Protein AF-A0A3D0TR17-F1 (afdb_monomer_lite)

Foldseek 3Di:
DDDPPDDDPDPPVVVVVVVVVVVVVVVVVVVVVVPPDDPAAAEAEDEDQCDAPRNVVRVVVVVVVVVVCVPPPPRYDYDYDHPVPPDDDD

Secondary structure (DSSP, 8-state):
-------PPP--HHHHHHHHHHHHHHHHHHHHHHT-----PEEEEEEE--SSTTHHHHHHHHHHHHHHHHHH-TTEEEEEEE-TTPPPP-

Radius of gyration: 31.42 Å; chains: 1; bounding box: 54×48×86 Å

pLDDT: mean 83.29, std 13.51, range [49.72, 97.31]

Sequence (90 aa):
MENEVQTQPKPNGTRAALWLVAIVVIAVFWFAWSKQTPGKTIKVGAIFPLSGANAVYGEMAKKGIELALKGDSSNITVVYEDSSFSRYPR

Structure (mmCIF, N/CA/C/O backbone):
data_AF-A0A3D0TR17-F1
#
_entry.id   AF-A0A3D0TR17-F1
#
loop_
_atom_site.group_PDB
_atom_site.id
_atom_site.type_symbol
_atom_site.label_atom_id
_atom_site.label_alt_id
_atom_site.label_comp_id
_atom_site.label_asym_id
_atom_site.label_entity_id
_atom_site.label_seq_id
_atom_site.pdbx_PDB_ins_code
_atom_site.Cartn_x
_atom_site.Cartn_y
_atom_site.Cartn_z
_atom_site.occupancy
_atom_site.B_iso_or_equiv
_atom_site.auth_seq_id
_atom_site.auth_comp_id
_atom_site.auth_asym_i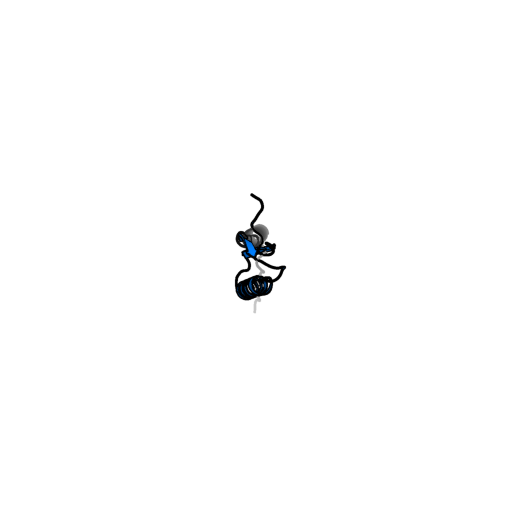d
_atom_site.auth_atom_id
_atom_site.pdbx_PDB_model_num
ATOM 1 N N . MET A 1 1 ? -40.093 -26.363 65.957 1.00 50.16 1 MET A N 1
ATOM 2 C CA . MET A 1 1 ? -39.324 -26.200 64.706 1.00 50.16 1 MET A CA 1
ATOM 3 C C . MET A 1 1 ? -39.873 -24.950 64.048 1.00 50.16 1 MET A C 1
ATOM 5 O O . MET A 1 1 ? -40.884 -25.026 63.365 1.00 50.16 1 MET A O 1
ATOM 9 N N . GLU A 1 2 ? -39.321 -23.794 64.404 1.00 49.72 2 GLU A N 1
ATOM 10 C CA . GLU A 1 2 ? -39.802 -22.493 63.934 1.00 49.72 2 GLU A CA 1
ATOM 11 C C . GLU A 1 2 ? -38.935 -22.102 62.738 1.00 49.72 2 GLU A C 1
ATOM 13 O O . GLU A 1 2 ? -37.719 -21.983 62.865 1.00 49.72 2 GLU A O 1
ATOM 18 N N . ASN A 1 3 ? -39.541 -22.042 61.553 1.00 62.12 3 ASN A N 1
ATOM 19 C CA . ASN A 1 3 ? -38.833 -21.708 60.324 1.00 62.12 3 ASN A CA 1
ATOM 20 C C . ASN A 1 3 ? -38.689 -20.189 60.241 1.00 62.12 3 ASN A C 1
ATOM 22 O O . ASN A 1 3 ? -39.674 -19.481 60.026 1.00 62.12 3 ASN A O 1
ATOM 26 N N . GLU A 1 4 ? -37.461 -19.701 60.388 1.00 62.84 4 GLU A N 1
ATOM 27 C CA . GLU A 1 4 ? -37.123 -18.306 60.130 1.00 62.84 4 GLU A CA 1
ATOM 28 C C . GLU A 1 4 ? -37.346 -17.999 58.645 1.00 62.84 4 GLU A C 1
ATOM 30 O O . GLU A 1 4 ? -36.624 -18.462 57.757 1.00 62.84 4 GLU A O 1
ATOM 35 N N . VAL A 1 5 ? -38.390 -17.220 58.365 1.00 63.09 5 VAL A N 1
ATOM 36 C CA . VAL A 1 5 ? -38.658 -16.674 57.036 1.00 63.09 5 VAL A CA 1
ATOM 37 C C . VAL A 1 5 ? -37.568 -15.651 56.735 1.00 63.09 5 VAL A C 1
ATOM 39 O O . VAL A 1 5 ? -37.622 -14.509 57.187 1.00 63.09 5 VAL A O 1
ATOM 42 N N . GLN A 1 6 ? -36.555 -16.067 55.976 1.00 55.75 6 GLN A N 1
ATOM 43 C CA . GLN A 1 6 ? -35.493 -15.178 55.518 1.00 55.75 6 GLN A CA 1
ATOM 44 C C . GLN A 1 6 ? -36.080 -14.106 54.592 1.00 55.75 6 GLN A C 1
ATOM 46 O O . GLN A 1 6 ? -36.432 -14.366 53.439 1.00 55.75 6 GLN A O 1
ATOM 51 N N . THR A 1 7 ? -36.191 -12.878 55.094 1.00 61.97 7 THR A N 1
ATOM 52 C CA . THR A 1 7 ? -36.563 -11.718 54.286 1.00 61.97 7 THR A CA 1
ATOM 53 C C . THR A 1 7 ? -35.419 -11.382 53.337 1.00 61.97 7 THR A C 1
ATOM 55 O O . THR A 1 7 ? -34.384 -10.862 53.754 1.00 61.97 7 THR A O 1
ATOM 58 N N . GLN A 1 8 ? -35.622 -11.683 52.055 1.00 63.09 8 GLN A N 1
ATOM 59 C CA . GLN A 1 8 ? -34.760 -11.259 50.953 1.00 63.09 8 GLN 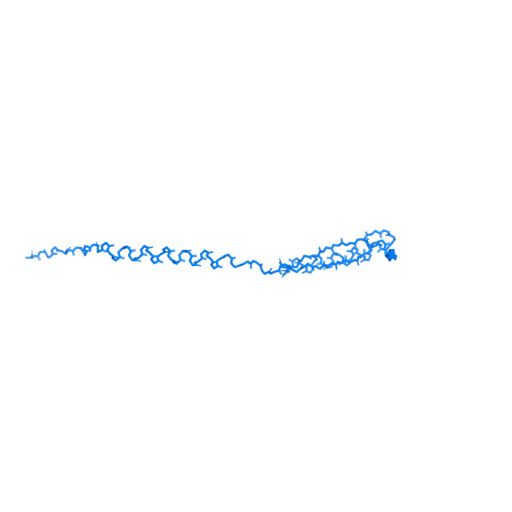A CA 1
ATOM 60 C C . GLN A 1 8 ? -34.477 -9.749 51.067 1.00 63.09 8 GLN A C 1
ATOM 62 O O . GLN A 1 8 ? -35.423 -8.970 51.243 1.00 63.09 8 GLN A O 1
ATOM 67 N N . PRO A 1 9 ? -33.210 -9.303 50.988 1.00 66.00 9 PRO A N 1
ATOM 68 C CA . PRO A 1 9 ? -32.880 -7.893 51.127 1.00 66.00 9 PRO A CA 1
ATOM 69 C C . PRO A 1 9 ? -33.566 -7.097 50.015 1.00 66.00 9 PRO A C 1
ATOM 71 O O . PRO A 1 9 ? -33.307 -7.291 48.827 1.00 66.00 9 PRO A O 1
ATOM 74 N N . LYS A 1 10 ? -34.465 -6.194 50.417 1.00 60.59 10 LYS A N 1
ATOM 75 C CA . LYS A 1 10 ? -35.198 -5.300 49.518 1.00 60.59 10 LYS A CA 1
ATOM 76 C C . LYS A 1 10 ? -34.185 -4.512 48.674 1.00 60.59 10 LYS A C 1
ATOM 78 O O . LYS A 1 10 ? -33.326 -3.839 49.249 1.00 60.59 10 LYS A O 1
ATOM 83 N N . PRO A 1 11 ? -34.242 -4.583 47.332 1.00 64.12 11 PRO A N 1
ATOM 84 C CA . PRO A 1 11 ? -33.291 -3.879 46.488 1.00 64.12 11 PRO A CA 1
ATOM 85 C C . PRO A 1 11 ? -33.454 -2.373 46.699 1.00 64.12 11 PRO A C 1
ATOM 87 O O . PRO A 1 11 ? -34.474 -1.774 46.357 1.00 64.12 11 PRO A O 1
ATOM 90 N N . ASN A 1 12 ? -32.439 -1.756 47.299 1.00 70.62 12 ASN A N 1
ATOM 91 C CA . ASN A 1 12 ? -32.390 -0.315 47.499 1.00 70.62 12 ASN A CA 1
ATOM 92 C C . ASN A 1 12 ? -32.213 0.344 46.126 1.00 70.62 12 ASN A C 1
ATOM 94 O O . ASN A 1 12 ? -31.112 0.325 45.573 1.00 70.62 12 ASN A O 1
ATOM 98 N N . GLY A 1 13 ? -33.289 0.914 45.573 1.00 70.12 13 GLY A N 1
ATOM 99 C CA . GLY A 1 13 ? -33.319 1.505 44.227 1.00 70.12 13 GLY A CA 1
ATOM 100 C C . GLY A 1 13 ? -32.207 2.528 43.972 1.00 70.12 13 GLY A C 1
ATOM 101 O O . GLY A 1 13 ? -31.695 2.618 42.862 1.00 70.12 13 GLY A O 1
ATOM 102 N N . THR A 1 14 ? -31.735 3.208 45.018 1.00 76.38 14 THR A N 1
ATOM 103 C CA . THR A 1 14 ? -30.588 4.125 44.968 1.00 76.38 14 THR A CA 1
ATOM 104 C C . THR A 1 14 ? -29.274 3.417 44.625 1.00 76.38 14 THR A C 1
ATOM 106 O O . THR A 1 14 ? -28.472 3.939 43.860 1.00 76.38 14 THR A O 1
ATOM 109 N N . ARG A 1 15 ? -29.047 2.202 45.145 1.00 79.00 15 ARG A N 1
ATOM 110 C CA . ARG A 1 15 ? -27.854 1.394 44.835 1.00 79.00 15 ARG A CA 1
ATOM 111 C C . ARG A 1 15 ? -27.928 0.824 43.421 1.00 79.00 15 ARG A C 1
ATOM 113 O O . ARG A 1 15 ? -26.925 0.830 42.720 1.00 79.00 15 ARG A O 1
ATOM 120 N N . ALA A 1 16 ? -29.111 0.383 42.993 1.00 84.19 16 ALA A N 1
ATOM 121 C CA . ALA A 1 16 ? -29.332 -0.085 41.625 1.00 84.19 16 ALA A CA 1
ATOM 122 C C . ALA A 1 16 ? -29.123 1.042 40.595 1.00 84.19 16 ALA A C 1
ATOM 124 O O . ALA A 1 16 ? -28.468 0.833 39.577 1.00 84.19 16 ALA A O 1
ATOM 125 N N . ALA A 1 17 ? -29.598 2.255 40.899 1.00 86.56 17 ALA A N 1
ATOM 126 C CA . ALA A 1 17 ? -29.364 3.437 40.074 1.00 86.56 17 ALA A CA 1
ATOM 127 C C . ALA A 1 17 ? -27.872 3.804 39.992 1.00 86.56 17 ALA A C 1
ATOM 129 O O . ALA A 1 17 ? -27.376 4.085 38.905 1.00 86.56 17 ALA A O 1
ATOM 130 N N . LEU A 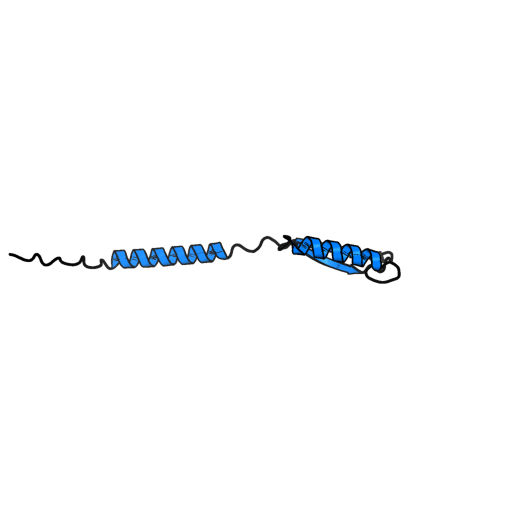1 18 ? -27.133 3.740 41.107 1.00 92.00 18 LEU A N 1
ATOM 131 C CA . LEU A 1 18 ? -25.684 3.981 41.115 1.00 92.00 18 LEU A CA 1
ATOM 132 C C . LEU A 1 18 ? -24.918 2.971 40.249 1.00 92.00 18 LEU A C 1
ATOM 134 O O . LEU A 1 18 ? -24.025 3.364 39.501 1.00 92.00 18 LEU A O 1
ATOM 138 N N . TRP A 1 19 ? -25.291 1.690 40.298 1.00 92.31 19 TRP A N 1
ATOM 139 C CA . TRP A 1 19 ? -24.692 0.660 39.445 1.00 92.31 19 TRP A CA 1
ATOM 140 C C . TRP A 1 19 ? -24.992 0.875 37.961 1.00 92.31 19 TRP A C 1
ATOM 142 O O . TRP A 1 19 ? -24.094 0.732 37.135 1.00 92.31 19 TRP A O 1
ATOM 152 N N . LEU A 1 20 ? -26.217 1.279 37.617 1.00 93.19 20 LEU A N 1
ATOM 153 C CA . LEU A 1 20 ? -26.574 1.636 36.243 1.00 93.19 20 LEU A CA 1
ATOM 154 C C . LEU A 1 20 ? -25.735 2.807 35.725 1.00 93.19 20 LEU A C 1
ATOM 156 O O . LEU A 1 20 ? -25.181 2.722 34.632 1.00 93.19 20 LEU A O 1
ATOM 160 N N . VAL A 1 21 ? -25.582 3.867 36.522 1.00 94.38 21 VAL A N 1
ATOM 161 C CA . VAL A 1 21 ? -24.742 5.016 36.153 1.00 94.38 21 VAL A CA 1
ATOM 162 C C . VAL A 1 21 ? -23.285 4.588 35.970 1.00 94.38 21 VAL A C 1
ATOM 164 O O . VAL A 1 21 ? -22.669 4.958 34.975 1.00 94.38 21 VAL A O 1
ATOM 167 N N . ALA A 1 22 ? -22.743 3.760 36.866 1.00 94.25 22 ALA A N 1
ATOM 168 C CA . ALA A 1 22 ? -21.373 3.262 36.754 1.00 94.25 22 ALA A CA 1
ATOM 169 C C . ALA A 1 22 ? -21.147 2.442 35.470 1.00 94.25 22 ALA A C 1
ATOM 171 O O . ALA A 1 22 ? -20.159 2.661 34.773 1.00 94.25 22 ALA A O 1
ATOM 172 N N . ILE A 1 23 ? -22.078 1.552 35.113 1.00 95.50 23 ILE A N 1
ATOM 173 C CA . ILE A 1 23 ? -22.002 0.756 33.876 1.00 95.50 23 ILE A CA 1
ATOM 174 C C . ILE A 1 23 ? -22.038 1.661 32.642 1.00 95.50 23 ILE A C 1
ATOM 176 O O . ILE A 1 23 ? -21.249 1.466 31.719 1.00 95.50 23 ILE A O 1
ATOM 180 N N . VAL A 1 24 ? -22.908 2.674 32.635 1.00 95.50 24 VAL A N 1
ATOM 181 C CA . VAL A 1 24 ? -22.986 3.645 31.535 1.00 95.50 24 VAL A CA 1
ATOM 182 C C . VAL A 1 24 ? -21.677 4.421 31.404 1.00 95.50 24 VAL A C 1
ATOM 184 O O . VAL A 1 24 ? -21.160 4.552 30.297 1.00 95.50 24 VAL A O 1
ATOM 187 N N . VAL A 1 25 ? -21.095 4.880 32.515 1.00 95.19 25 VAL A N 1
ATOM 188 C CA . VAL A 1 25 ? -19.805 5.584 32.504 1.00 95.19 25 VAL A CA 1
ATOM 189 C C . VAL A 1 25 ? -18.700 4.685 31.953 1.00 95.19 25 VAL A C 1
ATOM 191 O O . VAL A 1 25 ? -17.966 5.121 31.071 1.00 95.19 25 VAL A O 1
ATOM 194 N N . ILE A 1 26 ? -18.611 3.427 32.397 1.00 95.12 26 ILE A N 1
ATOM 195 C CA . ILE A 1 26 ? -17.615 2.461 31.907 1.00 95.12 26 ILE A CA 1
ATOM 196 C C . ILE A 1 26 ? -17.803 2.188 30.412 1.00 95.12 26 ILE A C 1
ATOM 198 O O . ILE A 1 26 ? -16.823 2.179 29.671 1.00 95.12 26 ILE A O 1
ATOM 202 N N . ALA A 1 27 ? -19.041 2.016 29.945 1.00 91.38 27 ALA A N 1
ATOM 203 C CA . ALA A 1 27 ? -19.336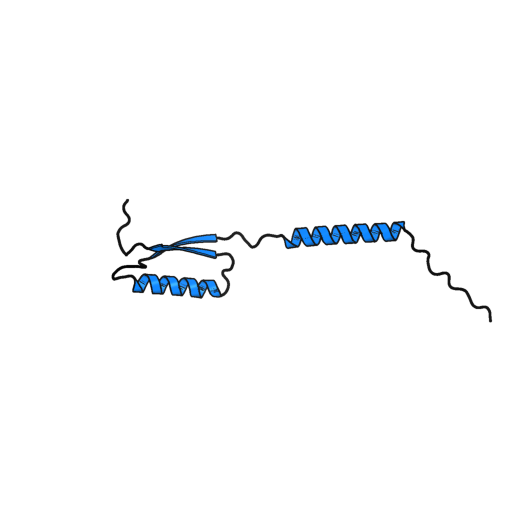 1.785 28.533 1.00 91.38 27 ALA A CA 1
ATOM 204 C C . ALA A 1 27 ? -18.948 2.988 27.658 1.00 91.38 27 ALA A C 1
ATOM 206 O O . ALA A 1 27 ? -18.347 2.812 26.598 1.00 91.38 27 ALA A O 1
ATOM 207 N N . VAL A 1 28 ? -19.232 4.212 28.116 1.00 91.50 28 VAL A N 1
ATOM 208 C CA . VAL A 1 28 ? -18.833 5.447 27.425 1.00 91.50 28 VAL A CA 1
ATOM 209 C C . VAL A 1 28 ? -17.311 5.590 27.405 1.00 91.50 28 VAL A C 1
ATOM 211 O O . VAL A 1 28 ? -16.745 5.897 26.355 1.00 91.50 28 VAL A O 1
ATOM 214 N N . PHE A 1 29 ? -16.637 5.317 28.526 1.00 91.19 29 PHE A N 1
ATOM 215 C CA . PHE A 1 29 ? -15.177 5.373 28.618 1.00 91.19 29 PHE A CA 1
ATOM 216 C C . PHE A 1 29 ? -14.510 4.337 27.708 1.00 91.19 29 PHE A C 1
ATOM 218 O O . PHE A 1 29 ? -13.590 4.669 26.965 1.00 91.19 29 PHE A O 1
ATOM 225 N N . TRP A 1 30 ? -15.014 3.102 27.709 1.00 89.19 30 TRP A N 1
ATOM 226 C CA . TRP A 1 30 ? -14.546 2.025 26.838 1.00 89.19 30 TRP A CA 1
ATOM 227 C C . TRP A 1 30 ? -14.731 2.376 25.361 1.00 89.19 30 TRP A C 1
ATOM 229 O O . TRP A 1 30 ? -13.807 2.230 24.563 1.00 89.19 30 TRP A O 1
ATOM 239 N N . PHE A 1 31 ? -15.901 2.901 24.990 1.00 87.56 31 PHE A N 1
ATOM 240 C CA . PHE A 1 31 ? -16.181 3.307 23.617 1.00 87.56 31 PHE A CA 1
ATOM 241 C C . PHE A 1 31 ? -15.277 4.461 23.164 1.00 87.56 31 PHE A C 1
ATOM 243 O O . PHE A 1 31 ? -14.732 4.416 22.060 1.00 87.56 31 PHE A O 1
ATOM 250 N N . ALA A 1 32 ? -15.054 5.460 24.023 1.00 83.44 32 ALA A N 1
ATOM 251 C CA . ALA A 1 32 ? -14.143 6.567 23.745 1.00 83.44 32 ALA A CA 1
ATOM 252 C C . ALA A 1 32 ? -12.689 6.094 23.574 1.00 83.44 32 ALA A C 1
ATOM 254 O O . ALA A 1 32 ? -12.021 6.520 22.633 1.00 83.44 32 ALA A O 1
ATOM 255 N N . TRP A 1 33 ? -12.223 5.170 24.419 1.00 79.06 33 TRP A N 1
ATOM 256 C CA . TRP A 1 33 ? -10.870 4.611 24.325 1.00 79.06 33 TRP A CA 1
ATOM 257 C C . TRP A 1 33 ? -10.698 3.713 23.094 1.00 79.06 33 TRP A C 1
ATOM 259 O O . TRP A 1 33 ? -9.677 3.772 22.415 1.00 79.06 33 TRP A O 1
ATOM 269 N N . SER A 1 34 ? -11.726 2.939 22.733 1.00 73.31 34 SER A N 1
ATOM 270 C CA . SER A 1 34 ? -11.699 2.073 21.544 1.00 73.31 34 SER A CA 1
ATOM 271 C C . SER A 1 34 ? -11.576 2.846 20.224 1.00 73.31 34 SER A C 1
ATOM 273 O O . SER A 1 34 ? -11.156 2.286 19.215 1.00 73.31 34 SER A O 1
ATOM 275 N N . LYS A 1 35 ? -11.913 4.143 20.225 1.00 66.81 35 LYS A N 1
ATOM 276 C CA . LYS A 1 35 ? -11.780 5.037 19.068 1.00 66.81 35 LYS A CA 1
ATOM 277 C C . LYS A 1 35 ? -10.404 5.681 18.929 1.00 66.81 35 LYS A C 1
ATOM 279 O O . LYS A 1 35 ? -10.240 6.530 18.052 1.00 66.81 35 LYS A O 1
ATOM 284 N N . GLN A 1 36 ? -9.425 5.308 19.755 1.00 59.12 36 GLN A N 1
ATOM 285 C CA . GLN A 1 36 ? -8.053 5.767 19.583 1.00 59.12 36 GLN A CA 1
ATOM 286 C C . GLN A 1 36 ? -7.568 5.342 18.186 1.00 59.12 36 GLN A C 1
ATOM 288 O O . GLN A 1 36 ? -7.397 4.165 17.882 1.00 59.12 36 GLN A O 1
ATOM 293 N N . THR A 1 37 ? -7.480 6.337 17.304 1.00 61.47 37 THR A N 1
ATOM 294 C CA . THR A 1 37 ? -7.314 6.212 15.853 1.00 61.47 37 THR A CA 1
ATOM 295 C C . THR A 1 37 ? -6.133 5.318 15.479 1.00 61.47 37 THR A C 1
ATOM 297 O O . THR A 1 37 ? -5.081 5.439 16.116 1.00 61.47 37 THR A O 1
ATOM 300 N N . PRO A 1 38 ? -6.251 4.491 14.417 1.00 60.53 38 PRO A N 1
ATOM 301 C CA . PRO A 1 38 ? -5.093 3.810 13.850 1.00 60.53 38 PRO A CA 1
ATOM 302 C C . PRO A 1 38 ? -4.013 4.857 13.563 1.00 60.53 38 PRO A C 1
ATOM 304 O O . PRO A 1 38 ? -4.316 5.945 13.066 1.00 60.53 38 PRO A O 1
ATOM 307 N N . GLY A 1 39 ? -2.780 4.558 13.979 1.00 67.38 39 GLY A N 1
ATOM 308 C CA . GLY A 1 39 ? -1.659 5.494 13.958 1.00 67.38 39 GLY A CA 1
ATOM 309 C C . GLY A 1 39 ? -1.557 6.252 12.634 1.00 67.38 39 GLY A C 1
ATOM 310 O O . GLY A 1 39 ? -1.816 5.694 11.569 1.00 67.38 39 GLY A O 1
ATOM 311 N N . LYS A 1 40 ? -1.204 7.541 12.721 1.00 76.31 40 LYS A N 1
ATOM 312 C CA . LYS A 1 40 ? -1.091 8.477 11.592 1.00 76.31 40 LYS A CA 1
ATOM 313 C C . LYS A 1 40 ? -0.509 7.781 10.354 1.00 76.31 40 LYS A C 1
ATOM 315 O O . LYS A 1 40 ? 0.650 7.373 10.369 1.00 76.31 40 LYS A O 1
ATOM 320 N N . THR A 1 41 ? -1.305 7.670 9.290 1.00 82.94 41 THR A N 1
ATOM 321 C CA . THR A 1 41 ? -0.846 7.089 8.025 1.00 82.94 41 THR A CA 1
ATOM 322 C C . THR A 1 41 ? 0.271 7.953 7.440 1.00 82.94 41 THR A C 1
ATOM 324 O O . THR A 1 41 ? 0.076 9.137 7.156 1.00 82.94 41 THR A O 1
ATOM 327 N N . ILE A 1 42 ? 1.449 7.365 7.264 1.00 88.25 42 ILE A N 1
ATOM 328 C CA . ILE A 1 42 ? 2.616 7.971 6.635 1.00 88.25 42 ILE A CA 1
ATOM 329 C C . ILE A 1 42 ? 2.496 7.744 5.129 1.00 88.25 42 ILE A C 1
ATOM 331 O O . ILE A 1 42 ? 2.442 6.606 4.667 1.00 88.25 42 ILE A O 1
ATOM 335 N N . LYS A 1 43 ? 2.444 8.835 4.360 1.00 91.69 43 LYS A N 1
ATOM 336 C CA . LYS A 1 43 ? 2.439 8.788 2.894 1.00 91.69 43 LYS A CA 1
ATOM 337 C C . LYS A 1 43 ? 3.857 8.982 2.372 1.00 91.69 43 LYS A C 1
ATOM 339 O O . LYS A 1 43 ? 4.495 9.974 2.713 1.00 91.69 43 LYS A O 1
ATOM 344 N N . VAL A 1 44 ? 4.322 8.060 1.538 1.00 92.12 44 VAL A N 1
ATOM 345 C CA . VAL A 1 44 ? 5.645 8.109 0.902 1.00 92.12 44 VAL A CA 1
ATOM 346 C C . VAL A 1 44 ? 5.459 8.132 -0.612 1.00 92.12 44 VAL A C 1
ATOM 348 O O . VAL A 1 44 ? 4.765 7.281 -1.160 1.00 92.12 44 VAL A O 1
ATOM 351 N N . GLY A 1 45 ? 6.054 9.112 -1.288 1.00 93.94 45 GLY A N 1
ATOM 352 C CA . GLY A 1 45 ? 6.109 9.148 -2.750 1.00 93.94 45 GLY A CA 1
ATOM 353 C C . GLY A 1 45 ? 7.296 8.336 -3.262 1.00 93.94 45 GLY A C 1
ATOM 354 O O . GLY A 1 45 ? 8.399 8.467 -2.733 1.00 93.94 45 GLY A O 1
ATOM 355 N N . ALA A 1 46 ? 7.075 7.507 -4.278 1.00 94.25 46 ALA A N 1
ATOM 356 C CA . ALA A 1 46 ? 8.100 6.682 -4.900 1.00 94.25 46 ALA A CA 1
ATOM 357 C C . ALA A 1 46 ? 8.095 6.884 -6.419 1.00 94.25 46 ALA A C 1
ATOM 359 O O . ALA A 1 46 ? 7.134 6.526 -7.099 1.00 94.25 46 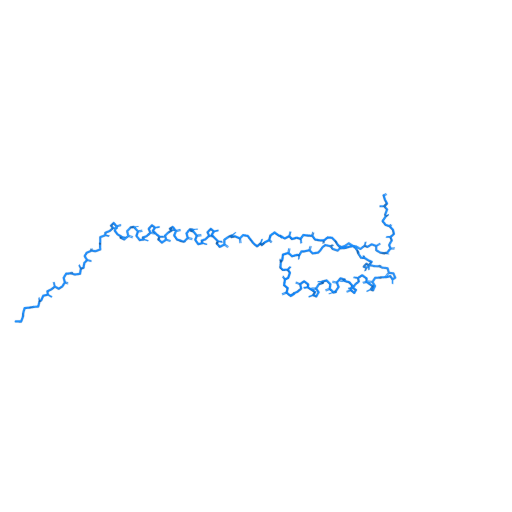ALA A O 1
ATOM 360 N N . ILE A 1 47 ? 9.181 7.453 -6.940 1.00 94.38 47 ILE A N 1
ATOM 361 C CA . ILE A 1 47 ? 9.360 7.720 -8.368 1.00 94.38 47 ILE A CA 1
ATOM 362 C C . ILE A 1 47 ? 10.240 6.618 -8.947 1.00 94.38 47 ILE A C 1
ATOM 364 O O . ILE A 1 47 ? 11.412 6.500 -8.585 1.00 94.38 47 ILE A O 1
ATOM 368 N N . PHE A 1 48 ? 9.689 5.833 -9.866 1.00 94.69 48 PHE A N 1
ATOM 369 C CA . PHE A 1 48 ? 10.408 4.746 -10.526 1.00 94.69 48 PHE A CA 1
ATOM 370 C C . PHE A 1 48 ? 10.121 4.731 -12.029 1.00 94.69 48 PHE A C 1
ATOM 372 O O . PHE A 1 48 ? 9.059 5.181 -12.451 1.00 94.69 48 PHE A O 1
ATOM 379 N N . PRO A 1 49 ? 11.039 4.202 -12.858 1.00 94.19 49 PRO A N 1
ATOM 380 C CA . PRO A 1 49 ? 10.726 3.909 -14.249 1.00 94.19 49 PRO A CA 1
ATOM 381 C C . PRO A 1 49 ? 9.780 2.705 -14.280 1.00 94.19 49 PRO A C 1
ATOM 383 O O . PRO A 1 49 ? 10.226 1.570 -14.144 1.00 94.19 49 PRO A O 1
ATOM 386 N N . LEU A 1 50 ? 8.475 2.941 -14.388 1.00 95.62 50 LEU A N 1
ATOM 387 C CA . LEU A 1 50 ? 7.448 1.893 -14.448 1.00 95.62 50 LEU A CA 1
ATOM 388 C C . LEU A 1 50 ? 6.996 1.617 -15.888 1.00 95.62 50 LEU A C 1
ATOM 390 O O . LEU A 1 50 ? 6.319 0.625 -16.140 1.00 95.62 50 LEU A O 1
ATOM 394 N N . SER A 1 51 ? 7.426 2.452 -16.833 1.00 94.19 51 SER A N 1
ATOM 395 C CA . SER A 1 51 ? 7.288 2.244 -18.273 1.00 94.19 51 SER A CA 1
ATOM 396 C C . SER A 1 51 ? 8.604 2.475 -19.028 1.00 94.19 51 SER A C 1
ATOM 398 O O . SER A 1 51 ? 9.614 2.916 -18.472 1.00 94.19 51 SER A O 1
ATOM 400 N N . GLY A 1 52 ? 8.601 2.139 -20.322 1.00 91.56 52 GLY A N 1
ATOM 401 C CA . GLY A 1 52 ? 9.764 2.259 -21.204 1.00 91.56 52 GLY A CA 1
ATOM 402 C C . GLY A 1 52 ? 10.763 1.104 -21.069 1.00 91.56 52 GLY A C 1
ATOM 403 O O . GLY A 1 52 ? 10.511 0.105 -20.399 1.00 91.56 52 GLY A O 1
ATOM 404 N N . ALA A 1 53 ? 11.925 1.235 -21.716 1.00 92.94 53 ALA A N 1
ATOM 405 C CA . ALA A 1 53 ? 12.93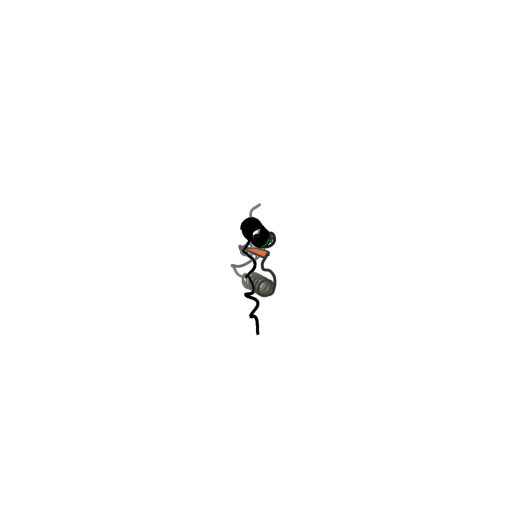1 0.166 -21.789 1.00 92.94 53 ALA A CA 1
ATOM 406 C C . ALA A 1 53 ? 13.489 -0.264 -20.416 1.00 92.94 53 ALA A C 1
ATOM 408 O O . ALA A 1 53 ? 13.940 -1.394 -20.256 1.00 92.94 53 ALA A O 1
ATOM 409 N N . ASN A 1 54 ? 13.419 0.625 -19.420 1.00 93.25 54 ASN A N 1
ATOM 410 C CA . ASN A 1 54 ? 13.934 0.398 -18.070 1.00 93.25 54 ASN A CA 1
ATOM 411 C C . ASN A 1 54 ? 12.836 0.035 -17.050 1.00 93.25 54 ASN A C 1
ATOM 413 O O . ASN A 1 54 ? 13.127 -0.018 -15.854 1.00 93.25 54 ASN A O 1
ATOM 417 N N . ALA A 1 55 ? 11.604 -0.245 -17.505 1.00 95.69 55 ALA A N 1
ATOM 418 C CA . ALA A 1 55 ? 10.457 -0.575 -16.650 1.00 95.69 55 ALA A CA 1
ATOM 419 C C . ALA A 1 55 ? 10.732 -1.743 -15.690 1.00 95.69 55 ALA A C 1
ATOM 421 O O . ALA A 1 55 ? 10.289 -1.743 -14.542 1.00 95.69 55 ALA A O 1
ATOM 422 N N . VAL A 1 56 ? 11.521 -2.723 -16.147 1.00 96.62 56 VAL A N 1
ATOM 423 C CA . VAL A 1 56 ? 11.863 -3.925 -15.376 1.00 96.62 56 VAL A CA 1
ATOM 424 C C . VAL A 1 56 ? 12.467 -3.592 -14.007 1.00 96.62 56 VAL A C 1
ATOM 426 O O . VAL A 1 56 ? 12.129 -4.232 -13.014 1.00 96.62 56 VAL A O 1
ATOM 429 N N . TYR A 1 57 ? 13.297 -2.549 -13.921 1.00 94.62 57 TYR A N 1
ATOM 430 C CA . TYR A 1 57 ? 13.934 -2.150 -12.668 1.00 94.62 57 TYR A CA 1
ATOM 431 C C . TYR A 1 57 ? 12.943 -1.487 -11.705 1.00 94.62 57 TYR A C 1
ATOM 433 O O . TYR A 1 57 ? 12.967 -1.772 -10.506 1.00 94.62 57 TYR A O 1
ATOM 441 N N . GLY A 1 58 ? 12.046 -0.636 -12.213 1.00 95.62 58 GLY A N 1
ATOM 442 C CA . GLY A 1 58 ? 11.014 -0.008 -11.389 1.00 95.62 58 GLY A CA 1
ATOM 443 C C . GLY A 1 58 ? 9.960 -1.003 -10.915 1.00 95.62 58 GLY A C 1
ATOM 444 O O . GLY A 1 58 ? 9.537 -0.942 -9.762 1.00 95.62 58 GLY A O 1
ATOM 445 N N . GLU A 1 59 ? 9.592 -1.978 -11.748 1.00 96.94 59 GLU A N 1
ATOM 446 C CA . GLU A 1 59 ? 8.710 -3.069 -11.335 1.00 96.94 59 GLU A CA 1
ATOM 447 C C . GLU A 1 59 ? 9.320 -3.932 -10.230 1.00 96.94 59 GLU A C 1
ATOM 449 O O . GLU A 1 59 ? 8.622 -4.285 -9.278 1.00 96.94 59 GLU A O 1
ATOM 454 N N . MET A 1 60 ? 10.609 -4.277 -10.340 1.00 97.31 60 MET A N 1
ATOM 455 C CA . MET A 1 60 ? 11.314 -5.024 -9.296 1.00 97.31 60 MET A CA 1
ATOM 456 C C . MET A 1 60 ? 11.298 -4.258 -7.968 1.00 97.31 60 MET A C 1
ATOM 458 O O . MET A 1 60 ? 10.970 -4.837 -6.931 1.00 97.31 60 MET A O 1
ATOM 462 N N . ALA A 1 61 ? 11.572 -2.949 -7.999 1.00 95.94 61 ALA A N 1
ATOM 463 C CA . ALA A 1 61 ? 11.515 -2.095 -6.815 1.00 95.94 61 ALA A CA 1
ATOM 464 C C . ALA A 1 61 ? 10.095 -2.008 -6.228 1.00 95.94 61 ALA A C 1
ATOM 466 O O . ALA A 1 61 ? 9.913 -2.203 -5.025 1.00 95.94 61 ALA A O 1
ATOM 467 N N . LYS A 1 62 ? 9.076 -1.785 -7.070 1.00 96.06 62 LYS A N 1
ATOM 468 C CA . LYS A 1 62 ? 7.664 -1.743 -6.660 1.00 96.06 62 LYS A CA 1
ATOM 469 C C . LYS A 1 62 ? 7.245 -3.041 -5.970 1.00 96.06 62 LYS A C 1
ATOM 471 O O . LYS A 1 62 ? 6.727 -2.985 -4.859 1.00 96.06 62 LYS A O 1
ATOM 476 N N . LYS A 1 63 ? 7.542 -4.196 -6.573 1.00 96.25 63 LYS A N 1
ATOM 477 C CA . LYS A 1 63 ? 7.234 -5.522 -6.010 1.00 96.25 63 LYS A CA 1
ATOM 478 C C . LYS A 1 63 ? 7.934 -5.752 -4.668 1.00 96.25 63 LYS A C 1
ATOM 480 O O . LYS A 1 63 ? 7.320 -6.284 -3.749 1.00 96.25 63 LYS A O 1
ATOM 485 N N . GLY A 1 64 ? 9.192 -5.327 -4.531 1.00 94.38 64 GLY A N 1
ATOM 486 C CA . GLY A 1 64 ? 9.929 -5.412 -3.266 1.00 94.38 64 GLY A CA 1
ATOM 487 C C . GLY A 1 64 ? 9.293 -4.576 -2.153 1.00 94.38 64 GLY A C 1
ATOM 488 O O . GLY A 1 64 ? 9.132 -5.060 -1.033 1.00 94.38 64 GLY A O 1
ATOM 489 N N . ILE A 1 65 ? 8.869 -3.351 -2.473 1.00 94.00 65 ILE A N 1
ATOM 490 C CA . ILE A 1 65 ? 8.166 -2.471 -1.530 1.00 94.00 65 ILE A CA 1
ATOM 491 C C . ILE A 1 65 ? 6.813 -3.074 -1.138 1.00 94.00 65 ILE A C 1
ATOM 493 O O . ILE A 1 65 ? 6.517 -3.177 0.047 1.00 94.00 65 ILE A O 1
ATOM 497 N N . GLU A 1 66 ? 6.009 -3.524 -2.101 1.00 93.31 66 GLU A N 1
ATOM 498 C CA . GLU A 1 66 ? 4.713 -4.160 -1.829 1.00 93.31 66 GLU A CA 1
ATOM 499 C C . GLU A 1 66 ? 4.860 -5.408 -0.949 1.00 93.31 66 GLU A C 1
ATOM 501 O O . GLU A 1 66 ? 4.071 -5.615 -0.026 1.00 93.31 66 GLU A O 1
ATOM 506 N N . LEU A 1 67 ? 5.901 -6.213 -1.187 1.00 93.75 67 LEU A N 1
ATOM 507 C CA . LEU A 1 67 ? 6.208 -7.382 -0.368 1.00 93.75 67 LEU A CA 1
ATOM 508 C C . LEU A 1 67 ? 6.577 -6.988 1.067 1.00 93.75 67 LEU A C 1
ATOM 510 O O . LEU A 1 67 ? 6.066 -7.593 2.008 1.00 93.75 67 LEU A O 1
ATOM 514 N N . ALA A 1 68 ? 7.421 -5.967 1.241 1.00 91.00 68 ALA A N 1
ATOM 515 C CA . ALA A 1 68 ? 7.812 -5.468 2.558 1.00 91.00 68 ALA A CA 1
ATOM 516 C C . ALA A 1 68 ? 6.614 -4.905 3.344 1.00 91.00 68 ALA A C 1
ATOM 518 O O . ALA A 1 68 ? 6.496 -5.128 4.548 1.00 91.00 68 ALA A O 1
ATOM 519 N N . LEU A 1 69 ? 5.689 -4.228 2.659 1.00 90.25 69 LEU A N 1
ATOM 520 C CA . LEU A 1 69 ? 4.509 -3.631 3.287 1.00 90.25 69 LEU A CA 1
ATOM 521 C C . LEU A 1 69 ? 3.451 -4.663 3.702 1.00 90.25 69 LEU A C 1
ATOM 523 O O . LEU A 1 69 ? 2.662 -4.392 4.606 1.00 90.25 69 LEU A O 1
ATOM 527 N N . LYS A 1 70 ? 3.439 -5.850 3.082 1.00 86.75 70 LYS A N 1
ATOM 528 C CA . LYS A 1 70 ? 2.459 -6.914 3.355 1.00 86.75 70 LYS A CA 1
ATOM 529 C C . LYS A 1 70 ? 2.566 -7.498 4.772 1.00 86.75 70 LYS A C 1
ATOM 531 O O . LYS A 1 70 ? 1.599 -8.091 5.241 1.00 86.75 70 LYS A O 1
ATOM 536 N N . GLY A 1 71 ? 3.725 -7.363 5.421 1.00 73.31 71 GLY A N 1
ATOM 537 C CA . GLY A 1 71 ? 4.014 -7.979 6.718 1.00 73.31 71 GLY A CA 1
ATOM 538 C C . GLY A 1 71 ? 3.537 -7.185 7.936 1.00 73.31 71 GLY A C 1
ATOM 539 O O . GLY A 1 71 ? 2.925 -7.774 8.815 1.00 73.31 71 GLY A O 1
ATOM 540 N N . ASP A 1 72 ? 3.829 -5.879 8.003 1.00 69.44 72 ASP A N 1
ATOM 541 C CA . ASP A 1 72 ? 3.692 -5.131 9.273 1.00 69.44 72 ASP A CA 1
ATOM 542 C C . ASP A 1 72 ? 3.511 -3.606 9.113 1.00 69.44 72 ASP A C 1
ATOM 544 O O . ASP A 1 72 ? 3.656 -2.829 10.052 1.00 69.44 72 ASP A O 1
ATOM 548 N N . SER A 1 73 ? 3.228 -3.124 7.899 1.00 69.00 73 SER A N 1
ATOM 549 C CA . SER A 1 73 ? 3.238 -1.684 7.589 1.00 69.00 73 SER A CA 1
ATOM 550 C C . SER A 1 73 ? 1.837 -1.087 7.439 1.00 69.00 73 SER A C 1
ATOM 552 O O . SER A 1 73 ? 1.577 -0.332 6.503 1.00 69.00 73 SER A O 1
ATOM 554 N N . SER A 1 74 ? 0.918 -1.397 8.360 1.00 70.19 74 SER A N 1
ATOM 555 C CA . SER A 1 74 ? -0.492 -0.966 8.283 1.00 70.19 74 SER A CA 1
ATOM 556 C C . SER A 1 74 ? -0.688 0.557 8.262 1.00 70.19 74 SER A C 1
ATOM 558 O O . SER A 1 74 ? -1.760 1.043 7.908 1.00 70.19 74 SER A O 1
ATOM 560 N N . ASN A 1 75 ? 0.333 1.324 8.647 1.00 86.12 75 ASN A N 1
ATOM 561 C CA . ASN A 1 75 ? 0.323 2.783 8.665 1.00 86.12 75 ASN A CA 1
ATOM 562 C C . ASN A 1 75 ? 1.168 3.427 7.553 1.00 86.12 75 ASN A C 1
ATOM 564 O O . ASN A 1 75 ? 1.326 4.644 7.586 1.00 86.12 75 ASN A O 1
ATOM 568 N N . ILE A 1 76 ? 1.717 2.680 6.589 1.00 88.38 76 ILE A N 1
ATOM 569 C CA . ILE A 1 76 ? 2.491 3.250 5.474 1.00 88.38 76 ILE A CA 1
ATOM 570 C C . ILE A 1 76 ? 1.713 3.072 4.172 1.00 88.38 76 ILE A C 1
ATOM 572 O O . ILE A 1 76 ? 1.297 1.975 3.813 1.00 88.38 76 ILE A O 1
ATOM 576 N N . THR A 1 77 ? 1.531 4.164 3.438 1.00 90.62 77 THR A N 1
ATOM 577 C CA . THR A 1 77 ? 0.953 4.154 2.092 1.00 90.62 77 THR A CA 1
ATOM 578 C C . THR A 1 77 ? 1.970 4.716 1.116 1.00 90.62 77 THR A C 1
ATOM 580 O O . THR A 1 77 ? 2.430 5.847 1.279 1.00 90.62 77 THR A O 1
ATOM 583 N N . VAL A 1 78 ? 2.305 3.937 0.090 1.00 93.62 78 VAL A N 1
ATOM 584 C CA . VAL A 1 78 ? 3.220 4.365 -0.970 1.00 93.62 78 VAL A CA 1
ATOM 585 C C . VAL A 1 78 ? 2.413 4.800 -2.188 1.00 93.62 78 VAL A C 1
ATOM 587 O O . VAL A 1 78 ? 1.512 4.090 -2.629 1.00 93.62 78 VAL A O 1
ATOM 590 N N . VAL A 1 79 ? 2.726 5.982 -2.715 1.00 95.06 79 VAL A N 1
ATOM 591 C CA . VAL A 1 79 ? 2.174 6.504 -3.968 1.00 95.06 79 VAL A CA 1
ATOM 592 C C . VAL A 1 79 ? 3.261 6.399 -5.024 1.00 95.06 79 VAL A C 1
ATOM 594 O O . VAL A 1 79 ? 4.346 6.951 -4.847 1.00 95.06 79 VAL A O 1
ATOM 597 N N . TYR A 1 80 ? 2.974 5.675 -6.101 1.00 95.38 80 TYR A N 1
ATOM 598 C CA . TYR A 1 80 ? 3.929 5.435 -7.174 1.00 95.38 80 TYR A CA 1
ATOM 599 C C . TYR A 1 80 ? 3.706 6.407 -8.323 1.00 95.38 80 TYR A C 1
ATOM 601 O O . TYR A 1 80 ? 2.577 6.569 -8.787 1.00 95.38 80 TYR A O 1
ATOM 609 N N . GLU A 1 81 ? 4.794 6.993 -8.802 1.00 94.38 81 GLU A N 1
ATOM 610 C CA . GLU A 1 81 ? 4.819 7.823 -9.998 1.00 94.38 81 GLU A CA 1
ATOM 611 C C . GLU A 1 81 ? 5.791 7.227 -11.015 1.00 94.38 81 GLU A C 1
ATOM 613 O O . GLU A 1 81 ? 6.895 6.792 -10.670 1.00 94.38 81 GLU A O 1
ATOM 618 N N . ASP A 1 82 ? 5.348 7.174 -12.268 1.00 94.88 82 ASP A N 1
ATOM 619 C CA . ASP A 1 82 ? 6.137 6.651 -13.373 1.00 94.88 82 ASP A CA 1
ATOM 620 C C . ASP A 1 82 ? 6.977 7.761 -14.002 1.00 94.88 82 ASP A C 1
ATOM 622 O O . ASP A 1 82 ? 6.443 8.712 -14.569 1.00 94.88 82 ASP A O 1
ATOM 626 N N . SER A 1 83 ? 8.299 7.628 -13.925 1.00 92.06 83 SER A N 1
ATOM 627 C CA . SER A 1 83 ? 9.219 8.569 -14.564 1.00 92.06 83 SER A CA 1
ATOM 628 C C . SER A 1 83 ? 9.541 8.224 -16.016 1.00 92.06 83 SER A C 1
ATOM 630 O O . SER A 1 83 ? 10.185 9.028 -16.689 1.00 92.06 83 SER A O 1
ATOM 632 N N . SER A 1 84 ? 9.202 7.020 -16.493 1.00 90.62 84 SER A N 1
ATOM 633 C CA . SER A 1 84 ? 9.658 6.464 -17.781 1.00 90.62 84 SER A CA 1
ATOM 634 C C . SER A 1 84 ? 11.181 6.545 -17.996 1.00 90.62 84 SER A C 1
ATOM 636 O O . SER A 1 84 ? 11.655 6.527 -19.132 1.00 90.62 84 SER A O 1
ATOM 638 N N . PHE A 1 85 ? 11.967 6.688 -16.917 1.00 86.19 85 PHE A N 1
ATOM 639 C CA . PHE A 1 85 ? 13.402 7.017 -16.957 1.00 86.19 85 PHE A CA 1
ATOM 640 C C . PHE A 1 85 ? 13.731 8.338 -17.683 1.00 86.19 85 PHE A C 1
ATOM 642 O O . PHE A 1 85 ? 14.870 8.588 -18.081 1.00 86.19 85 PHE A O 1
ATOM 649 N N . SER A 1 86 ? 12.728 9.192 -17.852 1.00 83.50 86 SER A N 1
ATOM 650 C CA . SER A 1 86 ? 12.869 10.520 -18.414 1.00 83.50 86 SER A CA 1
ATOM 651 C C . SER A 1 86 ? 13.337 11.496 -17.340 1.00 83.50 86 SER A C 1
ATOM 653 O O . SER A 1 86 ? 13.010 11.382 -16.155 1.00 83.50 86 SER A O 1
ATOM 655 N N . ARG A 1 87 ? 14.114 12.494 -17.759 1.00 78.06 87 ARG A N 1
ATOM 656 C CA . ARG A 1 87 ? 14.441 13.625 -16.894 1.00 78.06 87 ARG A CA 1
ATOM 657 C C . ARG A 1 87 ? 13.149 14.408 -16.651 1.00 78.06 87 ARG A C 1
ATOM 659 O O . ARG A 1 87 ? 12.503 14.804 -17.617 1.00 78.06 87 ARG A O 1
ATOM 666 N N . TYR A 1 88 ? 12.806 14.663 -15.388 1.00 65.62 88 TYR A N 1
ATOM 667 C CA . TYR A 1 88 ? 11.674 15.532 -15.055 1.00 65.62 88 TYR A CA 1
ATOM 668 C C . TYR A 1 88 ? 11.791 16.873 -15.795 1.00 65.62 88 TYR A C 1
ATOM 670 O O . TYR A 1 88 ? 12.877 17.473 -15.755 1.00 65.62 88 TYR A O 1
ATOM 678 N N . PRO A 1 89 ? 10.719 17.363 -16.445 1.00 65.31 89 PRO A N 1
ATOM 679 C CA . PRO A 1 89 ? 10.676 18.758 -16.854 1.00 65.31 89 PRO A CA 1
ATOM 680 C C . PRO A 1 89 ? 10.792 19.607 -15.581 1.00 65.31 89 PRO A C 1
ATOM 682 O O . PRO A 1 89 ? 10.063 19.379 -14.615 1.00 65.31 89 PRO A O 1
ATOM 685 N N . ARG A 1 90 ? 11.791 20.495 -15.550 1.00 59.72 90 ARG A N 1
ATOM 686 C CA . ARG A 1 90 ? 11.966 21.461 -14.461 1.00 59.72 90 ARG A CA 1
ATOM 687 C C . ARG A 1 90 ? 10.961 22.592 -14.570 1.00 59.72 90 ARG A C 1
ATOM 689 O O . ARG A 1 90 ? 10.650 22.959 -15.724 1.00 59.72 90 ARG A O 1
#